Protein AF-A0A9E5NF04-F1 (afdb_monomer)

pLDDT: mean 87.76, std 9.77, range [36.78, 96.06]

Mean predicted aligned error: 7.4 Å

Foldseek 3Di:
DDQDCQAAFDDPQKDWFFAALVDRDTDDAFDKHWIFIFHPDPVDTDDRHTPQFIWGKDCDDHPVRDNGIGTSDTDDGHDDWDQAPNDTDDVVVVVVVQVVDPQFPDKDWDWDADPNHIDIDMDTDTDPPDD

Nearest PDB structures (foldseek):
  4r1m-assembly1_B  TM=5.502E-01  e=6.701E-08  Bacteroides thetaiotaomicron VPI-5482
  4rvo-assembly2_D  TM=5.473E-01  e=1.536E-07  Bacteroides thetaiotaomicron VPI-5482
  4rvn-assembly2_D  TM=5.471E-01  e=5.792E-07  Bacteroides thetaiotaomicron VPI-5482
  3hgv-assembly1_B  TM=7.312E-01  e=3.122E-02  Pantoea agglomerans
  3hgu-assembly1_A  TM=7.195E-01  e=9.971E-02  Pantoea agglomerans

Secondary structure (DSSP, 8-state):
-------EEPPTTEEEEEE-SSSS-BPPTT--EEEEEEE--SSS-EEEEEEEEEE-EE-SPPTTS--S-EE----EESSS-EEETTEEE-HHHHHHHHTT-TTEEEEEEEEEEETTEEEEEEEEEEPTT--

Radius of gyration: 20.26 Å; Cα contacts (8 Å, |Δi|>4): 220; chains: 1; bounding box: 58×29×51 Å

Structure (mmCIF, N/CA/C/O backbone):
data_AF-A0A9E5NF04-F1
#
_entry.id   AF-A0A9E5NF04-F1
#
loop_
_atom_site.group_PDB
_atom_site.id
_atom_site.type_symbol
_atom_site.label_atom_id
_atom_site.label_alt_id
_atom_site.label_comp_id
_atom_site.label_asym_id
_atom_site.label_entity_id
_atom_site.label_seq_id
_atom_site.pdbx_PDB_ins_code
_atom_site.Cartn_x
_atom_site.Cartn_y
_atom_site.Cartn_z
_atom_site.occupancy
_atom_site.B_iso_or_equiv
_atom_site.auth_seq_id
_atom_site.auth_comp_id
_atom_site.auth_asym_id
_atom_site.auth_atom_id
_atom_site.pdbx_PDB_model_num
ATOM 1 N N . MET A 1 1 ? 30.782 -15.859 1.935 1.00 36.78 1 MET A N 1
ATOM 2 C CA . MET A 1 1 ? 30.474 -14.509 1.408 1.00 36.78 1 MET A CA 1
ATOM 3 C C . MET A 1 1 ? 28.995 -14.225 1.620 1.00 36.78 1 MET A C 1
ATOM 5 O O . MET A 1 1 ? 28.169 -14.913 1.037 1.00 36.78 1 MET A O 1
ATOM 9 N N . SER A 1 2 ? 28.647 -13.278 2.494 1.00 37.84 2 SER A N 1
ATOM 10 C CA . SER A 1 2 ? 27.248 -12.888 2.712 1.00 37.84 2 SER A CA 1
ATOM 11 C C . SER A 1 2 ? 26.769 -12.065 1.515 1.00 37.84 2 SER A C 1
ATOM 13 O O . SER A 1 2 ? 27.263 -10.960 1.282 1.00 37.84 2 SER A O 1
ATOM 15 N N . VAL A 1 3 ? 25.857 -12.616 0.712 1.00 47.34 3 VAL A N 1
ATOM 16 C CA . VAL A 1 3 ? 25.219 -11.887 -0.390 1.00 47.34 3 VAL A CA 1
ATOM 17 C C . VAL A 1 3 ? 24.396 -10.756 0.227 1.00 47.34 3 VAL A C 1
ATOM 19 O O . VAL A 1 3 ? 23.341 -10.995 0.816 1.00 47.34 3 VAL A O 1
ATOM 22 N N . LYS A 1 4 ? 24.875 -9.510 0.119 1.00 52.12 4 LYS A N 1
ATOM 23 C CA . LYS A 1 4 ? 24.077 -8.327 0.470 1.00 52.12 4 LYS A CA 1
ATOM 24 C C . LYS A 1 4 ? 22.801 -8.357 -0.376 1.00 52.12 4 LYS A C 1
ATOM 26 O O . LYS A 1 4 ? 22.872 -8.290 -1.602 1.00 52.12 4 LYS A O 1
ATOM 31 N N . ARG A 1 5 ? 21.637 -8.479 0.271 1.00 58.59 5 ARG A N 1
ATOM 32 C CA . ARG A 1 5 ? 20.330 -8.481 -0.404 1.00 58.59 5 ARG A CA 1
ATOM 33 C C . ARG A 1 5 ? 20.121 -7.114 -1.064 1.00 58.59 5 ARG A C 1
ATOM 35 O O . ARG A 1 5 ? 19.849 -6.132 -0.387 1.00 58.59 5 ARG A O 1
ATOM 42 N N . GLY A 1 6 ? 20.317 -7.041 -2.379 1.00 71.75 6 GLY A N 1
ATOM 43 C CA . GLY A 1 6 ? 20.314 -5.798 -3.161 1.00 71.75 6 GLY A CA 1
ATOM 44 C C . GLY A 1 6 ? 18.938 -5.383 -3.686 1.00 71.75 6 GLY A C 1
ATOM 45 O O . GLY A 1 6 ? 18.860 -4.797 -4.764 1.00 71.75 6 GLY A O 1
ATOM 46 N N . GLY A 1 7 ? 17.871 -5.720 -2.964 1.00 86.88 7 GLY A N 1
ATOM 47 C CA . GLY A 1 7 ? 16.500 -5.489 -3.404 1.00 86.88 7 GLY A CA 1
ATOM 48 C C . GLY A 1 7 ? 15.880 -6.667 -4.162 1.00 86.88 7 GLY A C 1
ATOM 49 O O . GLY A 1 7 ? 16.396 -7.785 -4.140 1.00 86.88 7 GLY A O 1
ATOM 50 N N . TRP A 1 8 ? 14.754 -6.396 -4.816 1.00 89.62 8 TRP A N 1
ATOM 51 C CA . TRP A 1 8 ? 13.835 -7.374 -5.394 1.00 89.62 8 TRP A CA 1
ATOM 52 C C . TRP A 1 8 ? 13.797 -7.198 -6.905 1.00 89.62 8 TRP A C 1
ATOM 54 O O . TRP A 1 8 ? 13.510 -6.099 -7.371 1.00 89.62 8 TRP A O 1
ATOM 64 N N . HIS A 1 9 ? 14.101 -8.252 -7.662 1.00 90.31 9 HIS A N 1
ATOM 65 C CA . HIS A 1 9 ? 14.010 -8.211 -9.120 1.00 90.31 9 HIS A CA 1
ATOM 66 C C . HIS A 1 9 ? 12.568 -8.059 -9.572 1.00 90.31 9 HIS A C 1
ATOM 68 O O . HIS A 1 9 ? 11.683 -8.765 -9.092 1.00 90.31 9 HIS A O 1
ATOM 74 N N . LEU A 1 10 ? 12.372 -7.158 -10.523 1.00 87.56 10 LEU A N 1
ATOM 75 C CA . LEU A 1 10 ? 11.090 -6.966 -11.164 1.00 87.56 10 LEU A CA 1
ATOM 76 C C . LEU A 1 10 ? 10.850 -8.073 -12.203 1.00 87.56 10 LEU A C 1
ATOM 78 O O . LEU A 1 10 ? 11.806 -8.483 -12.875 1.00 87.56 10 LEU A O 1
ATOM 82 N N . PRO A 1 11 ? 9.612 -8.590 -12.306 1.00 83.44 11 PRO A N 1
ATOM 83 C CA . PRO A 1 11 ? 9.260 -9.596 -13.297 1.00 83.44 11 PRO A CA 1
ATOM 84 C C . PRO A 1 11 ? 9.352 -9.027 -14.716 1.00 83.44 11 PRO A C 1
ATOM 86 O O . PRO A 1 11 ? 9.062 -7.856 -14.959 1.00 83.44 11 PRO A O 1
ATOM 89 N N . GLU A 1 12 ? 9.747 -9.880 -15.655 1.00 77.56 12 GLU A N 1
ATOM 90 C CA . GLU A 1 12 ? 9.727 -9.584 -17.088 1.00 77.56 12 GLU A CA 1
ATOM 91 C C . GLU A 1 12 ? 8.286 -9.767 -17.605 1.00 77.56 12 GLU A C 1
ATOM 93 O O . GLU A 1 12 ? 7.606 -10.708 -17.202 1.00 77.56 12 GLU A O 1
ATOM 98 N N . GLY A 1 13 ? 7.789 -8.851 -18.447 1.00 82.00 13 GLY A N 1
ATOM 99 C CA . GLY A 1 13 ? 6.415 -8.908 -18.987 1.00 82.00 13 GLY A CA 1
ATOM 100 C C . GLY A 1 13 ? 5.407 -7.920 -18.381 1.00 82.00 13 GLY A C 1
ATOM 101 O O . GLY A 1 13 ? 4.224 -7.966 -18.712 1.00 82.00 13 GLY A O 1
ATOM 102 N N . GLY A 1 14 ? 5.859 -6.994 -17.533 1.00 87.19 14 GLY A N 1
ATOM 103 C CA . GLY A 1 14 ? 5.066 -5.858 -17.060 1.00 87.19 14 GLY A CA 1
ATOM 104 C C . GLY A 1 14 ? 5.893 -4.576 -17.030 1.00 87.19 14 GLY A C 1
ATOM 105 O O . GLY A 1 14 ? 7.114 -4.613 -16.872 1.00 87.19 14 GLY A O 1
ATOM 106 N N . LEU A 1 15 ? 5.231 -3.433 -17.187 1.00 90.19 15 LEU A N 1
ATOM 107 C CA . LEU A 1 15 ? 5.841 -2.124 -16.989 1.00 90.19 15 LEU A CA 1
ATOM 108 C C . LEU A 1 15 ? 5.627 -1.706 -15.534 1.00 90.19 15 LEU A C 1
ATOM 110 O O . LEU A 1 15 ? 4.494 -1.599 -15.074 1.00 90.19 15 LEU A O 1
ATOM 114 N N . ILE A 1 16 ? 6.722 -1.463 -14.819 1.00 90.69 16 ILE A N 1
ATOM 115 C CA . ILE A 1 16 ? 6.698 -0.987 -13.435 1.00 90.69 16 ILE A CA 1
ATOM 116 C C . ILE A 1 16 ? 7.314 0.401 -13.396 1.00 90.69 16 ILE A C 1
ATOM 118 O O . ILE A 1 16 ? 8.407 0.629 -13.915 1.00 90.69 16 ILE A O 1
ATOM 122 N N . GLN A 1 17 ? 6.588 1.319 -12.779 1.00 91.31 17 GLN A N 1
ATOM 123 C CA . GLN A 1 17 ? 6.899 2.734 -12.722 1.00 91.31 17 GLN A CA 1
ATOM 124 C C . GLN A 1 17 ? 6.801 3.230 -11.284 1.00 91.31 17 GLN A C 1
ATOM 126 O O . GLN A 1 17 ? 6.072 2.654 -10.478 1.00 91.31 17 GLN A O 1
ATOM 131 N N . ILE A 1 18 ? 7.522 4.305 -10.978 1.00 92.88 18 ILE A N 1
ATOM 132 C CA . ILE A 1 18 ? 7.461 4.968 -9.675 1.00 92.88 18 ILE A CA 1
ATOM 133 C C . ILE A 1 18 ? 6.824 6.335 -9.885 1.00 92.88 18 ILE A C 1
ATOM 135 O O . ILE A 1 18 ? 7.316 7.123 -10.692 1.00 92.88 18 ILE A O 1
ATOM 139 N N . TRP A 1 19 ? 5.708 6.589 -9.214 1.00 94.62 19 TRP A N 1
ATOM 140 C CA . TRP A 1 19 ? 4.925 7.812 -9.372 1.00 94.62 19 TRP A CA 1
ATOM 141 C C . TRP A 1 19 ? 4.883 8.606 -8.077 1.00 94.62 19 TRP A C 1
ATOM 143 O O . TRP A 1 19 ? 4.948 8.052 -6.979 1.00 94.62 19 TRP A O 1
ATOM 153 N N . ASP A 1 20 ? 4.802 9.920 -8.217 1.00 92.88 20 ASP A N 1
ATOM 154 C CA . ASP A 1 20 ? 4.583 10.804 -7.088 1.00 92.88 20 ASP A CA 1
ATOM 155 C C . ASP A 1 20 ? 3.169 10.587 -6.530 1.00 92.88 20 ASP A C 1
ATOM 157 O O . ASP A 1 20 ? 2.214 10.410 -7.279 1.00 92.88 20 ASP A O 1
ATOM 161 N N . ILE A 1 21 ? 3.028 10.576 -5.206 1.00 90.50 21 ILE A N 1
ATOM 162 C CA . ILE A 1 21 ? 1.740 10.270 -4.558 1.00 90.50 21 ILE A CA 1
ATOM 163 C C . ILE A 1 21 ? 0.775 11.457 -4.527 1.00 90.50 21 ILE A C 1
ATOM 165 O O . ILE A 1 21 ? -0.411 11.281 -4.264 1.00 90.50 21 ILE A O 1
ATOM 169 N N . ASN A 1 22 ? 1.286 12.668 -4.746 1.00 88.88 22 ASN A N 1
ATOM 170 C CA . ASN A 1 22 ? 0.517 13.907 -4.682 1.00 88.88 22 ASN A CA 1
ATOM 171 C C . ASN A 1 22 ? 0.270 14.497 -6.077 1.00 88.88 22 ASN A C 1
ATOM 173 O O . ASN A 1 22 ? -0.529 15.421 -6.226 1.00 88.88 22 ASN A O 1
ATOM 177 N N . THR A 1 23 ? 0.966 14.000 -7.099 1.00 88.31 23 THR A N 1
ATOM 178 C CA . THR A 1 23 ? 0.926 14.517 -8.466 1.00 88.31 23 THR A CA 1
ATOM 179 C C . THR A 1 23 ? 0.860 13.381 -9.480 1.00 88.31 23 THR A C 1
ATOM 181 O O . THR A 1 23 ? 1.400 12.305 -9.269 1.00 88.31 23 THR A O 1
ATOM 184 N N . ASP A 1 24 ? 0.252 13.623 -10.643 1.00 83.19 24 ASP A N 1
ATOM 185 C CA . ASP A 1 24 ? 0.208 12.637 -11.732 1.00 83.19 24 ASP A CA 1
ATOM 186 C C . ASP A 1 24 ? 1.511 12.655 -12.550 1.00 83.19 24 ASP A C 1
ATOM 188 O O . ASP A 1 24 ? 1.512 12.863 -13.765 1.00 83.19 24 ASP A O 1
ATOM 192 N N . ARG A 1 25 ? 2.661 12.528 -11.877 1.00 91.56 25 ARG A N 1
ATOM 193 C CA . ARG A 1 25 ? 3.979 12.553 -12.522 1.00 91.56 25 ARG A CA 1
ATOM 194 C C . ARG A 1 25 ? 4.793 11.318 -12.188 1.00 91.56 25 ARG A C 1
ATOM 196 O O . ARG A 1 25 ? 4.932 10.916 -11.036 1.00 91.56 25 ARG A O 1
ATOM 203 N N . HIS A 1 26 ? 5.393 10.762 -13.233 1.00 89.56 26 HIS A N 1
ATOM 204 C CA . HIS A 1 26 ? 6.407 9.733 -13.099 1.00 89.56 26 HIS A CA 1
ATOM 205 C C . HIS A 1 26 ? 7.680 10.333 -12.497 1.00 89.56 26 HIS A C 1
ATOM 207 O O . HIS A 1 26 ? 8.209 11.318 -13.020 1.00 89.56 26 HIS A O 1
ATOM 213 N N . LEU A 1 27 ? 8.181 9.727 -11.424 1.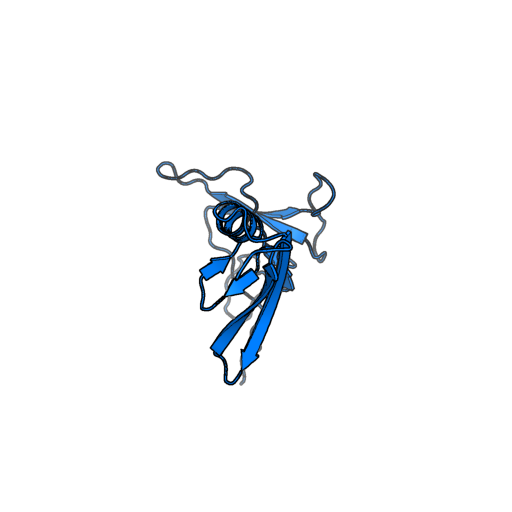00 87.50 27 LEU A N 1
ATOM 214 C CA . LEU A 1 27 ? 9.380 10.186 -10.741 1.00 87.50 27 LEU A CA 1
ATOM 215 C C . LEU A 1 27 ? 10.653 9.715 -11.458 1.00 87.50 27 LEU A C 1
ATOM 217 O O . LEU A 1 27 ? 10.689 8.634 -12.064 1.00 87.50 27 LEU A O 1
ATOM 221 N N . PRO A 1 28 ? 11.729 10.516 -11.413 1.00 78.88 28 PRO A N 1
ATOM 222 C CA . PRO A 1 28 ? 13.014 10.118 -11.955 1.00 78.88 28 PRO A CA 1
ATOM 223 C C . PRO A 1 28 ? 13.658 9.002 -11.119 1.00 78.88 28 PRO A C 1
ATOM 225 O O . PRO A 1 28 ? 13.219 8.600 -10.040 1.00 78.88 28 PRO A O 1
ATOM 228 N N . ARG A 1 29 ? 14.747 8.459 -11.659 1.00 77.50 29 ARG A N 1
ATOM 229 C CA . ARG A 1 29 ? 15.472 7.336 -11.062 1.00 77.50 29 ARG A CA 1
ATOM 230 C C . ARG A 1 29 ? 16.065 7.735 -9.708 1.00 77.50 29 ARG A C 1
ATOM 232 O O . ARG A 1 29 ? 16.850 8.672 -9.642 1.00 77.50 29 ARG A O 1
ATOM 239 N N . GLY A 1 30 ? 15.776 6.948 -8.672 1.00 81.38 30 GLY A N 1
ATOM 240 C CA . GLY A 1 30 ? 16.353 7.121 -7.335 1.00 81.38 30 GLY A CA 1
ATOM 241 C C . GLY A 1 30 ? 15.455 7.849 -6.336 1.00 81.38 30 GLY A C 1
ATOM 242 O O . GLY A 1 30 ? 15.819 7.915 -5.166 1.00 81.38 30 GLY A O 1
ATOM 243 N N . GLU A 1 31 ? 14.282 8.321 -6.758 1.00 88.25 31 GLU A N 1
ATOM 244 C CA . GLU A 1 31 ? 13.279 8.892 -5.858 1.00 88.25 31 GLU A CA 1
ATOM 245 C C . GLU A 1 31 ? 12.298 7.827 -5.349 1.00 88.25 31 GLU A C 1
ATOM 247 O O . GLU A 1 31 ? 12.063 6.800 -5.996 1.00 88.25 31 GLU A O 1
ATOM 252 N N . THR A 1 32 ? 11.762 8.057 -4.150 1.00 92.44 32 THR A N 1
ATOM 253 C CA . THR A 1 32 ? 10.737 7.208 -3.536 1.00 92.44 32 THR A CA 1
ATOM 254 C C . THR A 1 32 ? 9.359 7.668 -3.984 1.00 92.44 32 THR A C 1
ATOM 256 O O . THR A 1 32 ? 9.021 8.834 -3.815 1.00 92.44 32 THR A O 1
ATOM 259 N N . GLY A 1 33 ? 8.545 6.737 -4.466 1.00 93.88 33 GLY A N 1
ATOM 260 C CA . GLY A 1 33 ? 7.155 6.995 -4.831 1.00 93.88 33 GLY A CA 1
ATOM 261 C C . GLY A 1 33 ? 6.332 5.718 -4.848 1.00 93.88 33 GLY A C 1
ATOM 262 O O . GLY A 1 33 ? 6.821 4.652 -4.465 1.00 93.88 33 GLY A O 1
ATOM 263 N N . GLU A 1 34 ? 5.084 5.826 -5.286 1.00 94.44 34 GLU A N 1
ATOM 264 C CA . GLU A 1 34 ? 4.186 4.688 -5.422 1.00 94.44 34 GLU A CA 1
ATOM 265 C C . GLU A 1 34 ? 4.597 3.795 -6.591 1.00 94.44 34 GLU A C 1
ATOM 267 O O . GLU A 1 34 ? 4.861 4.259 -7.701 1.00 94.44 34 GLU A O 1
ATOM 272 N N . ILE A 1 35 ? 4.610 2.490 -6.343 1.00 93.56 35 ILE A N 1
ATOM 273 C CA . ILE A 1 35 ? 4.755 1.468 -7.367 1.00 93.56 35 ILE A CA 1
ATOM 274 C C . ILE A 1 35 ? 3.455 1.401 -8.170 1.00 93.56 35 ILE A C 1
ATOM 276 O O . ILE A 1 35 ? 2.414 0.969 -7.673 1.00 93.56 35 ILE A O 1
ATOM 280 N N . VAL A 1 36 ? 3.550 1.757 -9.446 1.00 93.62 36 VAL A N 1
ATOM 281 C CA . VAL A 1 36 ? 2.465 1.644 -10.419 1.00 93.62 36 VAL A CA 1
ATOM 282 C C . VAL A 1 36 ? 2.823 0.571 -11.435 1.00 93.62 36 VAL A C 1
ATOM 284 O O . VAL A 1 36 ? 3.911 0.586 -12.017 1.00 93.62 36 VAL A O 1
ATOM 287 N N . VAL A 1 37 ? 1.903 -0.365 -11.655 1.00 93.25 37 VAL A N 1
ATOM 288 C CA . VAL 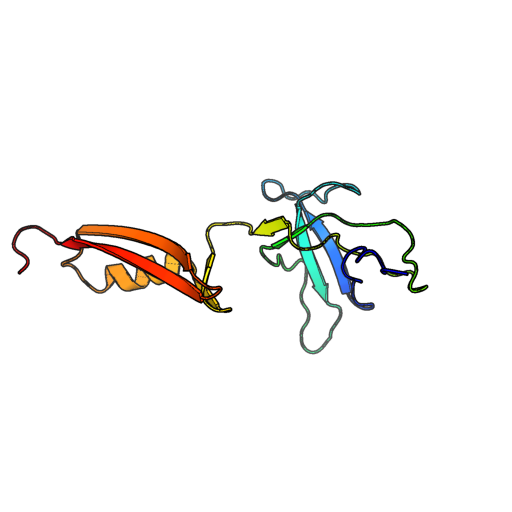A 1 37 ? 2.126 -1.538 -12.501 1.00 93.25 37 VAL A CA 1
ATOM 289 C C . VAL A 1 37 ? 1.173 -1.534 -13.689 1.00 93.25 37 VAL A C 1
ATOM 291 O O . VAL A 1 37 ? -0.026 -1.300 -13.557 1.00 93.25 37 VAL A O 1
ATOM 294 N N . THR A 1 38 ? 1.712 -1.838 -14.863 1.00 93.81 38 THR A N 1
ATOM 295 C CA . THR A 1 38 ? 0.941 -2.228 -16.043 1.00 93.81 38 THR A CA 1
ATOM 296 C C . THR A 1 38 ? 1.321 -3.656 -16.419 1.00 93.81 38 THR A C 1
ATOM 298 O O . THR A 1 38 ? 2.488 -3.931 -16.702 1.00 93.81 38 THR A O 1
ATOM 301 N N . LEU A 1 39 ? 0.355 -4.572 -16.393 1.00 92.88 39 LEU A N 1
ATOM 302 C CA . LEU A 1 39 ? 0.536 -5.975 -16.763 1.00 92.88 39 LEU A CA 1
ATOM 303 C C . LEU A 1 39 ? -0.050 -6.216 -18.150 1.00 92.88 39 LEU A C 1
ATOM 305 O O . LEU A 1 39 ? -1.237 -5.987 -18.372 1.00 92.88 39 LEU A O 1
ATOM 309 N N . PHE A 1 40 ? 0.768 -6.744 -19.058 1.00 90.06 40 PHE A N 1
ATOM 310 C CA . PHE A 1 40 ? 0.366 -7.066 -20.430 1.00 90.06 40 PHE A CA 1
ATOM 311 C C . PHE A 1 40 ? -0.200 -8.491 -20.542 1.00 90.06 40 PHE A C 1
ATOM 313 O O . PHE A 1 40 ? 0.119 -9.224 -21.474 1.00 90.06 40 PHE A O 1
ATOM 320 N N . ASN A 1 41 ? -1.001 -8.907 -19.559 1.00 87.06 41 ASN A N 1
ATOM 321 C CA . ASN A 1 41 ? -1.649 -10.215 -19.552 1.00 87.06 41 ASN A CA 1
ATOM 322 C C . ASN A 1 41 ? -3.047 -10.100 -20.198 1.00 87.06 41 ASN A C 1
ATOM 324 O O . ASN A 1 41 ? -3.842 -9.298 -19.711 1.00 87.06 41 ASN A O 1
ATOM 328 N N . PRO A 1 42 ? -3.371 -10.874 -21.254 1.00 89.19 42 PRO A N 1
ATOM 329 C CA . PRO A 1 42 ? -4.676 -10.806 -21.918 1.00 89.19 42 PRO A CA 1
ATOM 330 C C . PRO A 1 42 ? -5.852 -11.239 -21.028 1.00 89.19 42 PRO A C 1
ATOM 332 O O . PRO A 1 42 ? -6.941 -10.693 -21.175 1.00 89.19 42 PRO A O 1
ATOM 335 N N . ASP A 1 43 ? -5.639 -12.163 -20.088 1.00 93.56 43 ASP A N 1
ATOM 336 C CA . ASP A 1 43 ? -6.696 -12.677 -19.205 1.00 93.56 43 ASP A CA 1
ATOM 337 C C . ASP A 1 43 ? -6.951 -11.754 -18.005 1.00 93.56 43 ASP A C 1
ATOM 339 O O . ASP A 1 43 ? -8.022 -11.771 -17.399 1.00 93.56 43 ASP A O 1
ATOM 343 N N . TYR A 1 44 ? -5.950 -10.949 -17.634 1.00 88.25 44 TYR A N 1
ATOM 344 C CA . TYR A 1 44 ? -6.014 -10.052 -16.482 1.00 88.25 44 TYR A CA 1
ATOM 345 C C . TYR A 1 44 ? -5.114 -8.830 -16.688 1.00 88.25 44 TYR A C 1
ATOM 347 O O . TYR A 1 44 ? -4.050 -8.685 -16.073 1.00 88.25 44 TYR A O 1
ATOM 355 N N . ALA A 1 45 ? -5.531 -7.960 -17.606 1.00 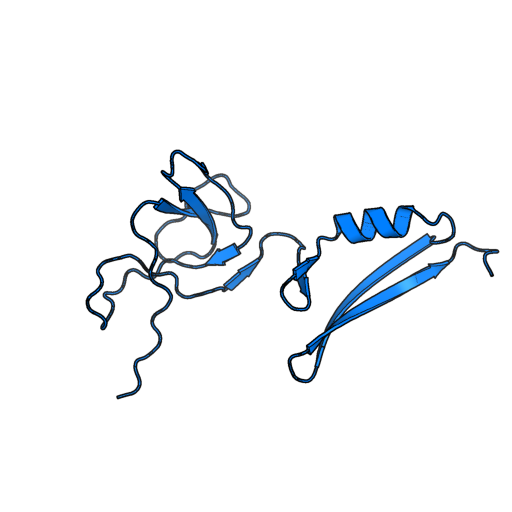90.44 45 ALA A N 1
ATOM 356 C CA . ALA A 1 45 ? -4.807 -6.738 -17.914 1.00 90.44 45 ALA A CA 1
ATOM 357 C C . ALA A 1 45 ? -4.962 -5.726 -16.772 1.00 90.44 45 ALA A C 1
ATOM 359 O O . ALA A 1 45 ? -6.072 -5.373 -16.374 1.00 90.44 45 ALA A O 1
ATOM 360 N N . LEU A 1 46 ? -3.836 -5.219 -16.278 1.00 94.44 46 LEU A N 1
ATOM 361 C CA . LEU A 1 46 ? -3.799 -4.081 -15.363 1.00 94.44 46 LEU A CA 1
ATOM 362 C C . LEU A 1 46 ? -3.130 -2.923 -16.088 1.00 94.44 46 LEU A C 1
ATOM 364 O O . LEU A 1 46 ? -2.047 -3.103 -16.637 1.00 94.44 46 LEU A O 1
ATOM 368 N N . VAL A 1 47 ? -3.745 -1.743 -16.083 1.00 93.75 47 VAL A N 1
ATOM 369 C CA . VAL A 1 47 ? -3.191 -0.535 -16.711 1.00 93.75 47 VAL A CA 1
ATOM 370 C C . VAL A 1 47 ? -3.035 0.535 -15.648 1.00 93.75 47 VAL A C 1
ATOM 372 O O . VAL A 1 47 ? -4.019 0.918 -15.022 1.00 93.75 47 VAL A O 1
ATOM 375 N N . ARG A 1 48 ? -1.798 1.009 -15.449 1.00 93.38 48 ARG A N 1
ATOM 376 C CA . ARG A 1 48 ? -1.442 2.023 -14.440 1.00 93.38 48 ARG A CA 1
ATOM 377 C C . ARG A 1 48 ? -2.075 1.751 -13.065 1.00 93.38 48 ARG A C 1
ATOM 379 O O . ARG A 1 48 ? -2.592 2.653 -12.413 1.00 93.38 48 ARG A O 1
ATOM 386 N N . PHE A 1 49 ? -2.026 0.498 -12.627 1.00 92.75 49 PHE A N 1
ATOM 387 C CA . PHE A 1 49 ? -2.578 0.084 -11.347 1.00 92.75 49 PHE A CA 1
ATOM 388 C C . PHE A 1 49 ? -1.633 0.492 -10.210 1.00 92.75 49 PHE A C 1
ATOM 390 O O . PHE A 1 49 ? -0.516 -0.023 -10.116 1.00 92.75 49 PHE A O 1
ATOM 397 N N . GLY A 1 50 ? -2.074 1.438 -9.379 1.00 92.12 50 GLY A N 1
ATOM 398 C CA . GLY A 1 50 ? -1.372 1.855 -8.167 1.00 92.12 50 GLY A CA 1
ATOM 399 C C . GLY A 1 50 ? -1.474 0.778 -7.097 1.00 92.12 50 GLY A C 1
ATOM 400 O O . GLY A 1 50 ? -2.569 0.411 -6.671 1.00 92.12 50 GLY A O 1
ATOM 401 N N . MET A 1 51 ? -0.332 0.232 -6.691 1.00 88.88 51 MET A N 1
ATOM 402 C CA . MET A 1 51 ? -0.292 -0.845 -5.703 1.00 88.88 51 MET A CA 1
ATOM 403 C C . MET A 1 51 ? -0.550 -0.337 -4.273 1.00 88.88 51 MET A C 1
ATOM 405 O O . MET A 1 51 ? -0.783 -1.145 -3.377 1.00 88.88 51 MET A O 1
ATOM 409 N N . GLY A 1 52 ? -0.512 0.982 -4.042 1.00 89.81 52 GLY A N 1
ATOM 410 C CA . GLY A 1 52 ? -0.576 1.598 -2.714 1.00 89.81 52 GLY A CA 1
ATOM 411 C C . GLY A 1 52 ? 0.736 1.483 -1.936 1.00 89.81 52 GLY A C 1
ATOM 412 O O . GLY A 1 52 ? 0.764 1.598 -0.713 1.00 89.81 52 GLY A O 1
ATOM 413 N N . ASP A 1 53 ? 1.832 1.228 -2.635 1.00 90.31 53 ASP A N 1
ATOM 414 C CA . ASP A 1 53 ? 3.055 0.665 -2.091 1.00 90.31 53 ASP A CA 1
ATOM 415 C C . ASP A 1 53 ? 4.252 1.546 -2.467 1.00 90.31 53 ASP A C 1
ATOM 417 O O . ASP A 1 53 ? 4.460 1.814 -3.645 1.00 90.31 53 ASP A O 1
ATOM 421 N N . LEU A 1 54 ? 5.052 2.002 -1.499 1.00 92.56 54 LEU A N 1
ATOM 422 C CA . LEU A 1 54 ? 6.162 2.931 -1.737 1.00 92.56 54 LEU A CA 1
ATOM 423 C C . LEU A 1 54 ? 7.498 2.210 -1.911 1.00 92.56 54 LEU A C 1
ATOM 425 O O . LEU A 1 54 ? 7.878 1.364 -1.090 1.00 92.56 54 LEU A O 1
ATOM 429 N N . SER A 1 55 ? 8.251 2.594 -2.943 1.00 93.50 55 SER A N 1
ATOM 430 C CA . SER A 1 55 ? 9.607 2.095 -3.173 1.00 93.50 55 SER A CA 1
ATOM 431 C C . SER A 1 55 ? 10.472 3.040 -4.011 1.00 93.50 55 SER A C 1
ATOM 433 O O . SER A 1 55 ? 9.994 4.009 -4.596 1.00 93.50 55 SER A O 1
ATOM 435 N N . THR A 1 56 ? 11.761 2.705 -4.101 1.00 91.44 56 THR A N 1
ATOM 436 C CA . THR A 1 56 ? 12.765 3.355 -4.947 1.00 91.44 56 THR A CA 1
ATOM 437 C C . THR A 1 56 ? 13.344 2.334 -5.936 1.00 91.44 56 THR A C 1
ATOM 439 O O . THR A 1 56 ? 13.695 1.210 -5.536 1.00 91.44 56 THR A O 1
ATOM 442 N N . PRO A 1 57 ? 13.544 2.703 -7.214 1.00 87.62 57 PRO A N 1
ATOM 443 C CA . PRO A 1 57 ? 14.186 1.827 -8.176 1.00 87.62 57 PRO A CA 1
ATOM 444 C C . PRO A 1 57 ? 15.697 1.732 -7.912 1.00 87.62 57 PRO A C 1
ATOM 446 O O . PRO A 1 57 ? 16.408 2.730 -7.804 1.00 87.62 57 PRO A O 1
ATOM 449 N N . ASN A 1 58 ? 16.207 0.505 -7.854 1.00 87.06 58 ASN A N 1
ATOM 450 C CA . ASN A 1 58 ? 17.622 0.166 -7.801 1.00 87.06 58 ASN A CA 1
ATOM 451 C C . ASN A 1 58 ? 18.117 -0.287 -9.174 1.00 87.06 58 ASN A C 1
ATOM 453 O O . ASN A 1 58 ? 17.795 -1.374 -9.660 1.00 87.06 58 ASN A O 1
ATOM 457 N N . LEU A 1 59 ? 18.973 0.544 -9.753 1.00 79.44 59 LEU A N 1
ATOM 458 C CA . LEU A 1 59 ? 19.518 0.360 -11.095 1.00 79.44 59 LEU A CA 1
ATOM 459 C C . LEU A 1 59 ? 20.949 -0.167 -11.099 1.00 79.44 59 LEU A C 1
ATOM 461 O O . LEU A 1 59 ? 21.548 -0.322 -12.160 1.00 79.44 59 LEU A O 1
ATOM 465 N N . LYS A 1 60 ? 21.524 -0.433 -9.923 1.00 85.12 60 LYS A N 1
ATOM 466 C CA . LYS A 1 60 ? 22.850 -1.043 -9.858 1.00 85.12 60 LYS A CA 1
ATOM 467 C C . LYS A 1 60 ? 22.769 -2.462 -10.430 1.00 85.12 60 LYS A C 1
ATOM 469 O O . LYS A 1 60 ? 21.789 -3.155 -10.129 1.00 85.12 60 LYS A O 1
ATOM 474 N N . PRO A 1 61 ? 23.794 -2.938 -11.156 1.00 86.50 61 PRO A N 1
ATOM 475 C CA . PRO A 1 61 ? 23.884 -4.335 -11.557 1.00 86.50 61 PRO A CA 1
ATOM 476 C C . PRO A 1 61 ? 23.705 -5.278 -10.364 1.00 86.50 61 PRO A C 1
ATOM 478 O O . PRO A 1 61 ? 24.152 -4.996 -9.242 1.00 86.50 61 PRO A O 1
ATOM 481 N N . CYS A 1 62 ? 23.001 -6.387 -10.579 1.00 87.31 62 CYS A N 1
ATOM 482 C CA . CYS A 1 62 ? 22.827 -7.397 -9.546 1.00 87.31 62 CYS A CA 1
ATOM 483 C C . CYS A 1 62 ? 23.949 -8.442 -9.621 1.00 87.31 62 CYS A C 1
ATOM 485 O O . CYS A 1 62 ? 24.149 -9.019 -10.688 1.00 87.31 62 CYS A O 1
ATOM 487 N N . PRO A 1 63 ? 24.612 -8.785 -8.498 1.00 87.44 63 PRO A N 1
ATOM 488 C CA . PRO A 1 63 ? 25.603 -9.863 -8.467 1.00 87.44 63 PRO A CA 1
ATOM 489 C C . PRO A 1 63 ? 25.068 -11.237 -8.900 1.00 87.44 63 PRO A C 1
ATOM 491 O O . PRO A 1 63 ? 25.859 -12.118 -9.202 1.00 87.44 63 PRO A O 1
ATOM 494 N N . CYS A 1 64 ? 23.742 -11.440 -8.933 1.00 87.44 64 CYS A N 1
ATOM 495 C CA . CYS A 1 64 ? 23.145 -12.688 -9.424 1.00 87.44 64 CYS A CA 1
ATOM 496 C C . CYS A 1 64 ? 23.161 -12.832 -10.959 1.00 87.44 64 CYS A C 1
ATOM 498 O O . CYS A 1 64 ? 22.707 -13.851 -11.466 1.00 87.44 64 CYS A O 1
ATOM 500 N N . GLY A 1 65 ? 23.617 -11.814 -11.699 1.00 87.25 65 GLY A N 1
ATOM 501 C CA . GLY A 1 65 ? 23.702 -11.834 -13.164 1.00 87.25 65 GLY A CA 1
ATOM 502 C C . GLY A 1 65 ? 22.424 -11.418 -13.903 1.00 87.25 65 GLY A C 1
ATOM 503 O O . GLY A 1 65 ? 22.491 -11.130 -15.093 1.00 87.25 65 GLY A O 1
ATOM 504 N N . ARG A 1 66 ? 21.270 -11.316 -13.227 1.00 87.38 66 ARG A N 1
ATOM 505 C CA . ARG A 1 66 ? 20.037 -10.786 -13.838 1.00 87.38 66 ARG A CA 1
ATOM 506 C C . ARG A 1 66 ? 20.172 -9.297 -14.169 1.00 87.38 66 ARG A C 1
ATOM 508 O O . ARG A 1 66 ? 20.634 -8.513 -13.335 1.00 87.38 66 ARG A O 1
ATOM 515 N N . SER A 1 67 ? 19.695 -8.917 -15.351 1.00 86.31 67 SER A N 1
ATOM 516 C CA . SER A 1 67 ? 19.691 -7.542 -15.868 1.00 86.31 67 SER A CA 1
ATOM 517 C C . SER A 1 67 ? 18.438 -6.747 -15.494 1.00 86.31 67 SER A C 1
ATOM 519 O O . SER A 1 67 ? 18.438 -5.524 -15.635 1.00 86.31 67 SER A O 1
ATOM 521 N N . SER A 1 68 ? 17.377 -7.408 -15.013 1.00 87.06 68 SER A N 1
ATOM 522 C CA . SER A 1 68 ? 16.134 -6.723 -14.661 1.00 87.06 68 SER A CA 1
ATOM 523 C C . SER A 1 68 ? 16.344 -5.699 -13.547 1.00 87.06 68 SER A C 1
ATOM 525 O O . SER A 1 68 ? 17.117 -5.911 -12.602 1.00 87.06 68 SER A O 1
ATOM 527 N N . ALA A 1 69 ? 15.623 -4.581 -13.659 1.00 85.06 69 ALA A N 1
ATOM 528 C CA . ALA A 1 69 ? 15.591 -3.559 -12.626 1.00 85.06 69 ALA A CA 1
ATOM 529 C C . ALA A 1 69 ? 15.144 -4.162 -11.288 1.00 85.06 69 ALA A C 1
ATOM 531 O O . ALA A 1 69 ? 14.427 -5.168 -11.233 1.00 85.06 69 ALA A O 1
ATOM 532 N N . ARG A 1 70 ? 15.590 -3.546 -10.194 1.00 89.38 70 ARG A N 1
ATOM 533 C CA . ARG A 1 70 ? 15.231 -3.972 -8.844 1.00 89.38 70 ARG A CA 1
ATOM 534 C C . ARG A 1 70 ? 14.506 -2.862 -8.109 1.00 89.38 70 ARG A C 1
ATOM 536 O O . ARG A 1 70 ? 14.735 -1.695 -8.386 1.00 89.38 70 ARG A O 1
ATOM 543 N N . LEU A 1 71 ? 13.704 -3.217 -7.121 1.00 90.62 71 LEU A N 1
ATOM 544 C CA . LEU A 1 71 ? 13.241 -2.294 -6.086 1.00 90.62 71 LEU A CA 1
ATOM 545 C C . LEU A 1 71 ? 14.086 -2.495 -4.835 1.00 90.62 71 LEU A C 1
ATOM 547 O O . LEU A 1 71 ? 14.384 -3.637 -4.487 1.00 90.62 71 LEU A O 1
ATOM 551 N N . ILE A 1 72 ? 14.475 -1.430 -4.129 1.00 88.94 72 ILE A N 1
ATOM 552 C CA . ILE A 1 72 ? 15.261 -1.580 -2.883 1.00 88.94 72 ILE A CA 1
ATOM 553 C C . ILE A 1 72 ? 14.491 -2.303 -1.766 1.00 88.94 72 ILE A C 1
ATOM 555 O O . ILE A 1 72 ? 15.093 -2.774 -0.804 1.00 88.94 72 ILE A O 1
ATOM 559 N N . GLY A 1 73 ? 13.179 -2.454 -1.931 1.00 86.62 73 GLY A N 1
ATOM 560 C CA . GLY A 1 73 ? 12.270 -3.092 -0.994 1.00 86.62 73 GLY A CA 1
ATOM 561 C C . GLY A 1 73 ? 11.083 -2.186 -0.721 1.00 86.62 73 GLY A C 1
ATOM 562 O O . GLY A 1 73 ? 10.851 -1.212 -1.432 1.00 86.62 73 GLY A O 1
ATOM 563 N N . TRP A 1 74 ? 10.341 -2.511 0.324 1.00 85.75 74 TRP A N 1
ATOM 564 C CA . TRP A 1 74 ? 9.224 -1.695 0.754 1.00 85.75 74 TRP A CA 1
ATOM 565 C C . TRP A 1 74 ? 9.659 -0.551 1.652 1.00 85.75 74 TRP A C 1
ATOM 567 O O . TRP A 1 74 ? 10.348 -0.795 2.642 1.00 85.75 74 TRP A O 1
ATOM 577 N N . GLN A 1 75 ? 9.217 0.664 1.353 1.00 87.69 75 GLN A N 1
ATOM 578 C CA . GLN A 1 75 ? 9.514 1.836 2.176 1.00 87.69 75 GLN A CA 1
ATOM 579 C C . GLN A 1 75 ? 8.288 2.403 2.888 1.00 87.69 75 GLN A C 1
ATOM 581 O O . GLN A 1 75 ? 8.444 3.155 3.843 1.00 87.69 75 GLN A O 1
ATOM 586 N N . GLY A 1 76 ? 7.078 2.026 2.480 1.00 86.94 76 GLY A N 1
ATOM 587 C CA . GLY A 1 76 ? 5.855 2.539 3.086 1.00 86.94 76 GLY A CA 1
ATOM 588 C C . GLY A 1 76 ? 4.621 2.234 2.254 1.00 86.94 76 GLY A C 1
ATOM 589 O O . GLY A 1 76 ? 4.701 1.560 1.233 1.00 86.94 76 GLY A O 1
ATOM 590 N N . ARG A 1 77 ? 3.472 2.713 2.717 1.00 86.88 77 ARG A N 1
ATOM 591 C CA . ARG A 1 77 ? 2.186 2.604 2.027 1.00 86.88 77 ARG A CA 1
ATOM 592 C C . ARG A 1 77 ? 1.658 3.987 1.705 1.00 86.88 77 ARG A C 1
ATOM 594 O O . ARG A 1 77 ? 1.896 4.921 2.465 1.00 86.88 77 ARG A O 1
ATOM 601 N N . VAL A 1 78 ? 0.937 4.082 0.599 1.00 86.12 78 VAL A N 1
ATOM 602 C CA . VAL A 1 78 ? 0.092 5.230 0.293 1.00 86.12 78 VAL A CA 1
ATOM 603 C C . VAL A 1 78 ? -1.236 5.059 1.021 1.00 86.12 78 VAL A C 1
ATOM 605 O O . VAL A 1 78 ? -1.802 3.963 1.070 1.00 86.12 78 VAL A O 1
ATOM 608 N N . GLY A 1 79 ? -1.730 6.161 1.580 1.00 84.25 79 GLY A N 1
ATOM 609 C CA . GLY A 1 79 ? -2.979 6.199 2.327 1.00 84.25 79 GLY A CA 1
ATOM 610 C C . GLY A 1 79 ? -2.912 5.497 3.684 1.00 84.25 79 GLY A C 1
ATOM 611 O O . GLY A 1 79 ? -1.863 5.071 4.162 1.00 84.25 79 GLY A O 1
ATOM 612 N N . ASP A 1 80 ? -4.082 5.370 4.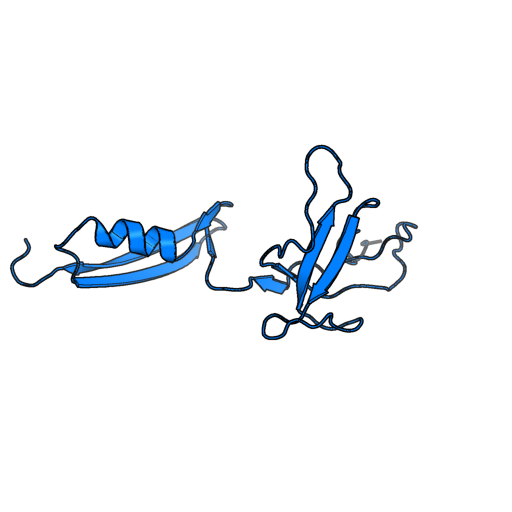297 1.00 83.69 80 ASP A N 1
ATOM 613 C CA . ASP A 1 80 ? -4.223 4.993 5.708 1.00 83.69 80 ASP A CA 1
ATOM 614 C C . ASP A 1 80 ? -4.451 3.486 5.926 1.00 83.69 80 ASP A C 1
ATOM 616 O O . ASP A 1 80 ? -4.797 3.039 7.021 1.00 83.69 80 ASP A O 1
ATOM 620 N N . ALA A 1 81 ? -4.313 2.676 4.872 1.00 86.69 81 ALA A N 1
ATOM 621 C CA . ALA A 1 81 ? -4.519 1.237 4.959 1.00 86.69 81 ALA A CA 1
ATOM 622 C C . ALA A 1 81 ? -3.366 0.567 5.719 1.00 86.69 81 ALA A C 1
ATOM 624 O O . ALA A 1 81 ? -2.203 0.633 5.314 1.00 86.69 81 ALA A O 1
ATOM 625 N N . VAL A 1 82 ? -3.694 -0.156 6.789 1.00 86.75 82 VAL A N 1
ATOM 626 C CA . VAL A 1 82 ? -2.709 -0.853 7.626 1.00 86.75 82 VAL A CA 1
ATOM 627 C C . VAL A 1 82 ? -2.746 -2.357 7.383 1.00 86.75 82 VAL A C 1
ATOM 629 O O . VAL A 1 82 ? -3.795 -2.934 7.097 1.00 86.75 82 VAL A O 1
ATOM 632 N N . ARG A 1 83 ? -1.588 -3.019 7.497 1.00 84.31 83 ARG A N 1
ATOM 633 C CA . ARG A 1 83 ? -1.507 -4.482 7.405 1.00 84.31 83 ARG A CA 1
ATOM 634 C C . ARG A 1 83 ? -1.611 -5.100 8.796 1.00 84.31 83 ARG A C 1
ATOM 636 O O . ARG A 1 83 ? -0.708 -4.916 9.604 1.00 84.31 83 ARG A O 1
ATOM 643 N N . VAL A 1 84 ? -2.654 -5.890 9.029 1.00 88.31 84 VAL A N 1
ATOM 644 C CA . VAL A 1 84 ? -2.906 -6.605 10.286 1.00 88.31 84 VAL A CA 1
ATOM 645 C C . VAL A 1 84 ? -2.931 -8.101 9.994 1.00 88.31 84 VAL A C 1
ATOM 647 O O . VAL A 1 84 ? -3.787 -8.582 9.257 1.00 88.31 84 VAL A O 1
ATOM 650 N N . ARG A 1 85 ? -1.964 -8.851 10.537 1.00 87.25 85 ARG A N 1
ATOM 651 C CA . ARG A 1 85 ? -1.838 -10.313 10.368 1.00 87.25 85 ARG A CA 1
ATOM 652 C C . ARG A 1 85 ? -1.864 -10.761 8.900 1.00 87.25 85 ARG A C 1
ATOM 654 O O . ARG A 1 85 ? -2.453 -11.775 8.551 1.00 87.25 85 ARG A O 1
ATOM 661 N N . GLY A 1 86 ? -1.214 -9.987 8.032 1.00 85.00 86 GLY A N 1
ATOM 662 C CA . GLY A 1 86 ? -1.118 -10.272 6.596 1.00 85.00 86 GLY A CA 1
ATOM 663 C C . GLY A 1 86 ? -2.295 -9.770 5.755 1.00 85.00 86 GLY A C 1
ATOM 664 O O . GLY A 1 86 ? -2.169 -9.739 4.535 1.00 85.00 86 GLY A O 1
ATOM 665 N N . MET A 1 87 ? -3.379 -9.305 6.376 1.00 87.75 87 MET A N 1
ATOM 666 C CA . MET A 1 87 ? -4.535 -8.731 5.687 1.00 87.75 87 MET A CA 1
ATOM 667 C C . MET A 1 87 ? -4.484 -7.207 5.706 1.00 87.75 87 MET A C 1
ATOM 669 O O . MET A 1 87 ? -3.917 -6.603 6.617 1.00 87.75 87 MET A O 1
ATOM 673 N N . PHE A 1 88 ? -5.081 -6.581 4.699 1.00 87.31 88 PHE A N 1
ATOM 674 C CA . PHE A 1 88 ? -5.280 -5.139 4.680 1.00 87.31 88 PHE A CA 1
ATOM 675 C C . PHE A 1 88 ? -6.548 -4.767 5.429 1.00 87.31 88 PHE A C 1
ATOM 677 O O . PHE A 1 88 ? -7.603 -5.356 5.197 1.00 87.31 88 PHE A O 1
ATOM 684 N N . LEU A 1 89 ? -6.431 -3.758 6.282 1.00 89.38 89 LEU A N 1
ATOM 685 C CA . LEU A 1 89 ? -7.554 -3.113 6.929 1.00 89.38 89 LEU A CA 1
ATOM 686 C C . LEU A 1 89 ? -7.601 -1.655 6.486 1.00 89.38 89 LEU A C 1
ATOM 688 O O . LEU A 1 89 ? -6.680 -0.881 6.756 1.00 89.38 89 LEU A O 1
ATOM 692 N N . HIS A 1 90 ? -8.678 -1.292 5.796 1.00 90.25 90 HIS A N 1
ATOM 693 C CA . HIS A 1 90 ? -8.915 0.074 5.349 1.00 90.25 90 HIS A CA 1
ATOM 694 C C . HIS A 1 90 ? -9.775 0.817 6.378 1.00 90.25 90 HIS 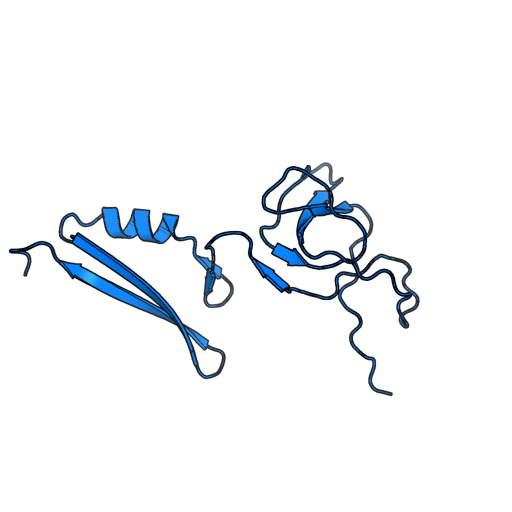A C 1
ATOM 696 O O . HIS A 1 90 ? -10.791 0.265 6.814 1.00 90.25 90 HIS A O 1
ATOM 702 N N . PRO A 1 91 ? -9.468 2.084 6.719 1.00 90.44 91 PRO A N 1
ATOM 703 C CA . PRO A 1 91 ? -10.281 2.856 7.663 1.00 90.44 91 PRO A CA 1
ATOM 704 C C . PRO A 1 91 ? -11.755 2.944 7.275 1.00 90.44 91 PRO A C 1
ATOM 706 O O . PRO A 1 91 ? -12.616 2.938 8.148 1.00 90.44 91 PRO A O 1
ATOM 709 N N . ARG A 1 92 ? -12.065 2.935 5.972 1.00 92.75 92 ARG A N 1
ATOM 710 C CA . ARG A 1 92 ? -13.445 2.874 5.479 1.00 92.75 92 ARG A CA 1
ATOM 711 C C . ARG A 1 92 ? -14.197 1.637 5.978 1.00 92.75 92 ARG A C 1
ATOM 713 O O . ARG A 1 92 ? -15.344 1.764 6.369 1.00 92.75 92 ARG A O 1
ATOM 720 N N . GLN A 1 93 ? -13.560 0.467 6.019 1.00 92.62 93 GLN A N 1
ATOM 721 C CA . GLN A 1 93 ? -14.203 -0.757 6.515 1.00 92.62 93 GLN A CA 1
ATOM 722 C C . GLN A 1 93 ? -14.534 -0.647 8.008 1.00 92.62 93 GLN A C 1
ATOM 724 O O . GLN A 1 93 ? -15.587 -1.108 8.439 1.00 92.62 93 GLN A O 1
ATOM 729 N N . LEU A 1 94 ? -13.654 -0.013 8.790 1.00 93.19 94 LEU A N 1
ATOM 730 C CA . LEU A 1 94 ? -13.916 0.275 10.201 1.00 93.19 94 LEU A CA 1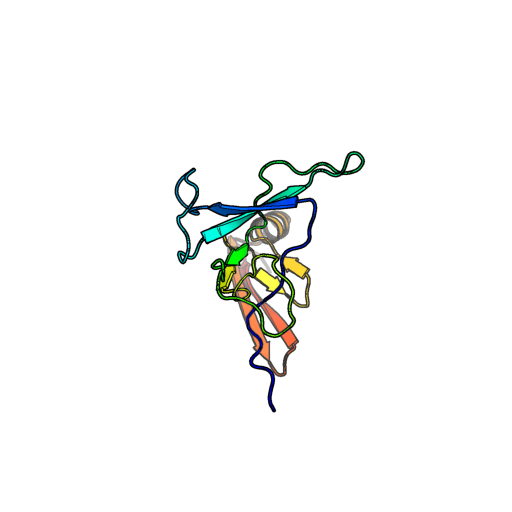
ATOM 731 C C . LEU A 1 94 ? -15.031 1.305 10.359 1.00 93.19 94 LEU A C 1
ATOM 733 O O . LEU A 1 94 ? -15.931 1.105 11.163 1.00 93.19 94 LEU A O 1
ATOM 737 N N . HIS A 1 95 ? -15.018 2.365 9.557 1.00 93.94 95 HIS A N 1
ATOM 738 C CA . HIS A 1 95 ? -16.074 3.370 9.549 1.00 93.94 95 HIS A CA 1
ATOM 739 C C . HIS A 1 95 ? -17.444 2.758 9.214 1.00 93.94 95 HIS A C 1
ATOM 741 O O . HIS A 1 95 ? -18.411 2.982 9.939 1.00 93.94 95 HIS A O 1
ATOM 747 N N . ASP A 1 96 ? -17.509 1.930 8.170 1.00 94.94 96 ASP A N 1
ATOM 748 C CA . ASP A 1 96 ? -18.717 1.216 7.752 1.00 94.94 96 ASP A CA 1
ATOM 749 C C . ASP A 1 96 ? -19.195 0.217 8.819 1.00 94.94 96 ASP A C 1
ATOM 751 O O . ASP A 1 96 ? -20.394 -0.026 8.931 1.00 94.94 96 ASP A O 1
ATOM 755 N N . LEU A 1 97 ? -18.282 -0.366 9.606 1.00 93.69 97 LEU A N 1
ATOM 756 C CA . LEU A 1 97 ? -18.617 -1.214 10.752 1.00 93.69 97 LEU A CA 1
ATOM 757 C C . LEU A 1 97 ? -19.202 -0.392 11.907 1.00 93.69 97 LEU A C 1
ATOM 759 O O . LEU A 1 97 ? -20.259 -0.749 12.418 1.00 93.69 97 LEU A O 1
ATOM 763 N N . MET A 1 98 ? -18.538 0.696 12.307 1.00 94.38 98 MET A N 1
ATOM 764 C CA . MET A 1 98 ? -18.961 1.529 13.442 1.00 94.38 98 MET A CA 1
ATOM 765 C C . MET A 1 98 ? -20.324 2.176 13.192 1.00 94.38 98 MET A C 1
ATOM 767 O O . MET A 1 98 ? -21.154 2.217 14.089 1.00 94.38 98 MET A O 1
ATOM 771 N N . ARG A 1 99 ? -20.604 2.586 11.948 1.00 93.88 99 ARG A N 1
ATOM 772 C CA . ARG A 1 99 ? -21.902 3.151 11.538 1.00 93.88 99 ARG A CA 1
ATOM 773 C C . ARG A 1 99 ? -23.089 2.193 11.631 1.00 93.88 99 ARG A C 1
ATOM 775 O O . ARG A 1 99 ? -24.212 2.628 11.417 1.00 93.88 99 ARG A O 1
ATOM 782 N N . ARG A 1 100 ? -22.867 0.903 11.894 1.00 95.19 100 ARG A N 1
ATOM 783 C CA . ARG A 1 100 ? -23.956 -0.067 12.101 1.00 95.19 100 ARG A CA 1
ATOM 784 C C . ARG A 1 100 ? -24.557 0.010 13.500 1.00 95.19 100 ARG A C 1
ATOM 786 O O . ARG A 1 100 ? -25.561 -0.651 13.737 1.00 95.19 100 ARG A O 1
ATOM 793 N N . SER A 1 101 ? -23.930 0.753 14.409 1.00 93.44 101 SER A N 1
ATOM 794 C CA . SER A 1 101 ? -24.435 0.988 15.754 1.00 93.44 101 SER A CA 1
ATOM 795 C C . SER A 1 101 ? -24.626 2.484 15.976 1.00 93.44 101 SER A C 1
ATOM 797 O O . SER A 1 101 ? -23.654 3.239 16.007 1.00 93.44 101 SER A O 1
ATOM 799 N N . ASP A 1 102 ? -25.878 2.899 16.164 1.00 92.69 102 ASP A N 1
ATOM 800 C CA . ASP A 1 102 ? -26.235 4.287 16.494 1.00 92.69 102 ASP A CA 1
ATOM 801 C C . ASP A 1 102 ? -25.791 4.678 17.919 1.00 92.69 102 ASP A C 1
ATOM 803 O O . ASP A 1 102 ? -25.725 5.854 18.284 1.00 92.69 102 ASP A O 1
ATOM 807 N N . GLU A 1 103 ? -25.438 3.682 18.731 1.00 95.06 103 GLU A N 1
ATOM 808 C CA . GLU A 1 103 ? -24.941 3.847 20.091 1.00 95.06 103 GLU A CA 1
ATOM 809 C C . GLU A 1 103 ? -23.484 4.319 20.145 1.00 95.06 103 GLU A C 1
ATOM 811 O O . GLU A 1 103 ? -23.016 4.694 21.212 1.00 95.06 103 GLU A O 1
ATOM 816 N N . ILE A 1 104 ? -22.737 4.301 19.038 1.00 95.44 104 ILE A N 1
ATOM 817 C CA . ILE A 1 104 ? -21.326 4.709 19.018 1.00 95.44 104 ILE A CA 1
ATOM 818 C C . ILE A 1 104 ? -21.226 6.179 18.601 1.00 95.44 104 ILE A C 1
ATOM 820 O O . ILE A 1 104 ? -21.496 6.531 17.455 1.00 95.44 104 ILE A O 1
ATOM 824 N N . SER A 1 105 ? -20.766 7.039 19.511 1.00 94.44 105 SER A N 1
ATOM 825 C CA . SER A 1 105 ? -20.609 8.477 19.259 1.00 94.44 105 SER A CA 1
ATOM 826 C C . SER A 1 105 ? -19.251 8.829 18.649 1.00 94.44 105 SER A C 1
ATOM 828 O O . SER A 1 105 ? -19.164 9.659 17.743 1.00 94.44 105 SER A O 1
ATOM 830 N N . CYS A 1 106 ? -18.175 8.189 19.108 1.00 94.75 106 CYS A N 1
ATOM 831 C CA . CYS A 1 106 ? -16.853 8.312 18.503 1.00 94.75 106 CYS A CA 1
ATOM 832 C C . CYS A 1 106 ? -16.025 7.045 18.716 1.00 94.75 106 CYS A C 1
ATOM 834 O O . CYS A 1 106 ? -16.332 6.204 19.560 1.00 94.75 106 CYS A O 1
ATOM 836 N N . TRP A 1 107 ? -14.970 6.884 17.925 1.00 95.94 107 TRP A N 1
ATOM 837 C CA . TRP A 1 107 ? -14.092 5.727 18.025 1.00 95.94 107 TRP A CA 1
ATOM 838 C C . TRP A 1 107 ? -12.672 6.080 17.601 1.00 95.94 107 TRP A C 1
ATOM 840 O O . TRP A 1 107 ? -12.439 6.989 16.804 1.00 95.94 107 TRP A O 1
ATOM 850 N N . GLN A 1 108 ? -11.719 5.324 18.129 1.00 95.38 108 GLN A N 1
ATOM 851 C CA . GLN A 1 108 ? -10.318 5.367 17.748 1.00 95.38 108 GLN A CA 1
ATOM 852 C C . GLN A 1 108 ? -9.795 3.940 17.657 1.00 95.38 108 GLN A C 1
ATOM 854 O O . GLN A 1 108 ? -10.092 3.102 18.504 1.00 95.38 108 GLN A O 1
ATOM 859 N N . THR A 1 109 ? -8.979 3.657 16.649 1.00 94.25 109 THR A N 1
ATOM 860 C CA . THR A 1 109 ? -8.260 2.387 16.544 1.00 94.25 109 THR A CA 1
ATOM 861 C C . THR A 1 109 ? -6.764 2.635 16.479 1.00 94.25 109 THR A C 1
ATOM 863 O O . THR A 1 109 ? -6.315 3.671 15.989 1.00 94.25 109 THR A O 1
ATOM 866 N N . TRP A 1 110 ? -5.985 1.677 16.959 1.00 93.50 110 TRP A N 1
ATOM 867 C CA . TRP A 1 110 ? -4.541 1.672 16.794 1.00 93.50 110 TRP A CA 1
ATOM 868 C C . TRP A 1 110 ? -4.036 0.240 16.696 1.00 93.50 110 TRP A C 1
ATOM 870 O O . TRP A 1 110 ? -4.664 -0.715 17.155 1.00 93.50 110 TRP A O 1
ATOM 880 N N . MET A 1 111 ? -2.867 0.092 16.087 1.00 91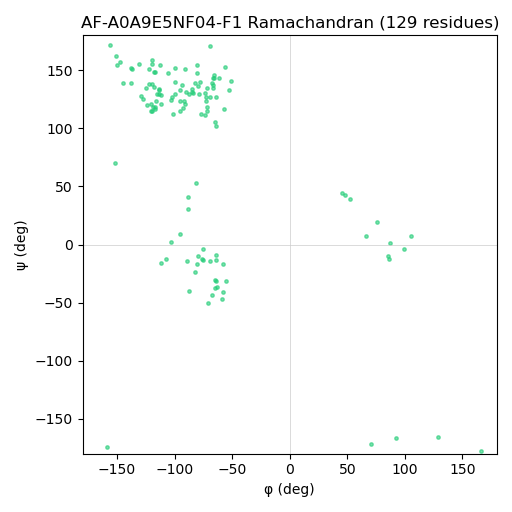.81 111 MET A N 1
ATOM 881 C CA . MET A 1 111 ? -2.214 -1.195 15.919 1.00 91.81 111 MET A CA 1
ATOM 882 C C . MET A 1 111 ? -0.927 -1.216 16.738 1.00 91.81 111 MET A C 1
ATOM 884 O O . MET A 1 111 ? -0.119 -0.292 16.679 1.00 91.81 111 MET A O 1
ATOM 888 N N . THR A 1 112 ? -0.712 -2.305 17.466 1.00 92.31 112 THR A N 1
ATOM 889 C CA . THR A 1 112 ? 0.573 -2.625 18.085 1.00 92.31 112 THR A CA 1
ATOM 890 C C . THR A 1 112 ? 1.094 -3.949 17.541 1.00 92.31 112 THR A C 1
ATOM 892 O O . THR A 1 112 ? 0.346 -4.772 17.010 1.00 92.31 112 THR A O 1
ATOM 895 N N . ARG A 1 113 ? 2.404 -4.163 17.653 1.00 90.94 113 ARG A N 1
ATOM 896 C CA . ARG A 1 113 ? 3.043 -5.428 17.294 1.00 90.94 113 ARG A CA 1
ATOM 897 C C . ARG A 1 113 ? 3.807 -5.952 18.498 1.00 90.94 113 ARG A C 1
ATOM 899 O O . ARG A 1 113 ? 4.729 -5.297 18.973 1.00 90.94 113 ARG A O 1
ATOM 906 N N . GLN A 1 114 ? 3.443 -7.139 18.971 1.00 91.38 114 GLN A N 1
ATOM 907 C CA . GLN A 1 114 ? 4.074 -7.794 20.117 1.00 91.38 114 GLN A CA 1
ATOM 908 C C . GLN A 1 114 ? 4.458 -9.221 19.732 1.00 91.38 114 GLN A C 1
ATOM 910 O O . GLN A 1 114 ? 3.639 -9.959 19.198 1.00 91.38 114 GLN A O 1
ATOM 915 N N . ARG A 1 115 ? 5.720 -9.614 19.960 1.00 92.25 115 ARG A N 1
ATOM 916 C CA . ARG A 1 115 ? 6.246 -10.952 19.599 1.00 92.25 115 ARG A CA 1
ATOM 917 C C . ARG A 1 115 ? 5.906 -11.374 18.155 1.00 92.25 115 ARG A C 1
ATOM 919 O O . ARG A 1 115 ? 5.532 -12.515 17.915 1.00 92.25 115 ARG A O 1
ATOM 926 N N . TYR A 1 116 ? 6.037 -10.445 17.202 1.00 87.31 116 TYR A N 1
ATOM 927 C CA . TYR A 1 116 ? 5.712 -10.624 15.772 1.00 87.31 116 TYR A CA 1
ATOM 928 C C . TYR A 1 116 ? 4.227 -10.831 15.437 1.00 87.31 116 TYR A C 1
ATOM 930 O O . TYR A 1 116 ? 3.893 -11.071 14.279 1.00 87.31 116 TYR A O 1
ATOM 938 N N . ILE A 1 117 ? 3.339 -10.687 16.417 1.00 87.38 117 ILE A N 1
ATOM 939 C CA . ILE A 1 117 ? 1.896 -10.764 16.232 1.00 87.38 117 ILE A CA 1
ATOM 940 C C . ILE A 1 117 ? 1.346 -9.343 16.161 1.00 87.38 117 ILE A C 1
ATOM 942 O O . ILE A 1 117 ? 1.645 -8.500 17.011 1.00 87.38 117 ILE A O 1
ATOM 946 N N . ASP A 1 118 ? 0.546 -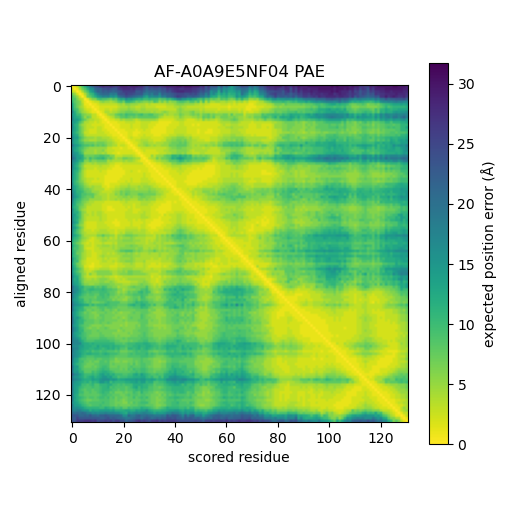9.083 15.130 1.00 91.69 118 ASP A N 1
ATOM 947 C CA . ASP A 1 118 ? -0.186 -7.827 15.002 1.00 91.69 118 ASP A CA 1
ATOM 948 C C . ASP A 1 118 ? -1.429 -7.872 15.903 1.00 91.69 118 ASP A C 1
ATOM 950 O O . ASP A 1 118 ? -2.215 -8.832 15.861 1.00 91.69 118 ASP A O 1
ATOM 954 N N . HIS A 1 119 ? -1.594 -6.824 16.708 1.00 91.56 119 HIS A N 1
ATOM 955 C CA . HIS A 1 119 ? -2.738 -6.578 17.576 1.00 91.56 119 HIS A CA 1
ATOM 956 C C . HIS A 1 119 ? -3.410 -5.278 17.148 1.00 91.56 119 HIS A C 1
ATOM 958 O O . HIS A 1 119 ? -2.800 -4.211 17.203 1.00 91.56 119 HIS A O 1
ATOM 964 N N . LEU A 1 120 ? -4.670 -5.372 16.738 1.00 92.31 120 LEU A N 1
ATOM 965 C CA . LEU A 1 120 ? -5.521 -4.213 16.513 1.00 92.31 120 LEU A CA 1
ATOM 966 C C . LEU A 1 120 ? -6.349 -3.982 17.775 1.00 92.31 120 LEU A C 1
ATOM 968 O O . LEU A 1 120 ? -7.053 -4.886 18.221 1.00 92.31 120 LEU A O 1
ATOM 972 N N . ALA A 1 121 ? -6.245 -2.789 18.342 1.00 92.88 121 ALA A N 1
ATOM 973 C CA . ALA A 1 121 ? -7.053 -2.349 19.464 1.00 92.88 121 ALA A CA 1
ATOM 974 C C . ALA A 1 121 ? -7.990 -1.228 19.014 1.00 92.88 121 ALA A C 1
ATOM 976 O O . ALA A 1 121 ? -7.726 -0.513 18.040 1.00 92.88 121 ALA A O 1
ATOM 977 N N . MET A 1 122 ? -9.104 -1.097 19.720 1.00 94.00 122 MET A N 1
ATOM 978 C CA . MET A 1 122 ? -10.098 -0.078 19.441 1.00 94.00 122 MET A CA 1
ATOM 979 C C . MET A 1 122 ? -10.713 0.414 20.738 1.00 94.00 122 MET A C 1
ATOM 981 O O . MET A 1 122 ? -11.005 -0.375 21.634 1.00 94.00 122 MET A O 1
ATOM 985 N N . GLN A 1 123 ? -10.912 1.718 20.805 1.00 96.06 123 GLN A N 1
ATOM 986 C CA . GLN A 1 123 ? -11.669 2.391 21.837 1.00 96.06 123 GLN A CA 1
ATOM 987 C C . GLN A 1 123 ? -12.911 2.991 21.193 1.00 96.06 123 GLN A C 1
ATOM 989 O O . GLN A 1 123 ? -12.825 3.622 20.139 1.00 96.06 123 GLN A O 1
ATOM 994 N N . VAL A 1 124 ? -14.054 2.783 21.833 1.00 95.69 124 VAL A N 1
ATOM 995 C CA . VAL A 1 124 ? -15.345 3.325 21.411 1.00 95.69 124 VAL A CA 1
ATOM 996 C C . VAL A 1 124 ? -15.915 4.157 22.550 1.00 95.69 124 VAL A C 1
ATOM 998 O O . VAL A 1 124 ? -15.813 3.776 23.717 1.00 95.69 124 VAL A O 1
ATOM 1001 N N . LEU A 1 125 ? -16.481 5.308 22.213 1.00 96.00 125 LEU A N 1
ATOM 1002 C CA . LEU A 1 125 ? -17.284 6.120 23.109 1.00 96.00 125 LEU A CA 1
ATOM 1003 C C . LEU A 1 125 ? -18.744 5.886 22.752 1.00 96.00 125 LEU A C 1
ATOM 1005 O O . LEU A 1 125 ? -19.132 6.037 21.592 1.00 96.00 125 LEU A O 1
ATOM 1009 N N . LEU A 1 126 ? -19.544 5.531 23.749 1.00 94.81 126 LEU A N 1
ATOM 1010 C CA . LEU A 1 126 ? -20.974 5.364 23.558 1.00 94.81 126 LEU A CA 1
ATOM 1011 C C . LEU A 1 126 ? -21.693 6.716 23.587 1.00 94.81 126 LEU A C 1
ATOM 1013 O O . LEU A 1 126 ? -21.212 7.696 24.163 1.00 94.81 126 LEU A O 1
ATOM 1017 N N . SER A 1 127 ? -22.843 6.776 22.937 1.00 92.38 127 SER A N 1
ATOM 1018 C CA . SER A 1 127 ? -23.771 7.894 22.999 1.00 92.38 127 SER A CA 1
ATOM 1019 C C . SER A 1 127 ? -24.360 7.995 24.414 1.00 92.38 127 SER A C 1
ATOM 1021 O O . SER A 1 127 ? -24.619 6.962 25.044 1.00 92.38 127 SER A O 1
ATOM 1023 N N . PRO A 1 128 ? -24.593 9.213 24.940 1.00 87.69 128 PRO A N 1
ATOM 1024 C CA . PRO A 1 128 ? -25.190 9.398 26.260 1.00 87.69 128 PRO A CA 1
ATOM 1025 C C . PRO A 1 128 ? -26.509 8.627 26.401 1.00 87.69 128 PRO A C 1
ATOM 1027 O O . PRO A 1 128 ? -27.364 8.708 25.524 1.00 87.69 128 PRO A O 1
ATOM 1030 N N . GLY A 1 129 ? -26.685 7.901 27.508 1.00 83.44 129 GLY A N 1
ATOM 1031 C CA . GLY A 1 129 ? -27.900 7.115 27.769 1.00 83.44 129 GLY A CA 1
ATOM 1032 C C . GLY A 1 129 ? -27.889 5.692 27.201 1.00 83.44 129 GLY A C 1
ATOM 1033 O O . GLY A 1 129 ? -28.862 4.971 27.396 1.00 83.44 129 GLY A O 1
ATOM 1034 N N . THR A 1 130 ? -26.795 5.276 26.560 1.00 76.00 130 THR A N 1
ATOM 1035 C CA . THR A 1 130 ? -26.547 3.874 26.196 1.00 76.00 130 THR A CA 1
ATOM 1036 C C . THR A 1 130 ? -25.911 3.128 27.375 1.00 76.00 130 THR A C 1
ATOM 1038 O O . THR A 1 130 ? -24.950 3.634 27.959 1.00 76.00 130 THR A O 1
ATOM 1041 N N . THR A 1 131 ? -26.439 1.951 27.728 1.00 61.69 131 THR A N 1
ATOM 1042 C CA . THR A 1 131 ? -25.907 1.046 28.771 1.00 61.69 131 THR A CA 1
ATOM 1043 C C . THR A 1 131 ? -25.133 -0.114 28.181 1.00 61.69 131 THR A C 1
ATOM 1045 O O . THR A 1 131 ? -25.697 -0.741 27.259 1.00 61.69 131 THR A O 1
#

Sequence (131 aa):
MSVKRGGWHLPEGGLIQIWDINTDRHLPRGETGEIVVTLFNPDYALVRFGMGDLSTPNLKPCPCGRSSARLIGWQGRVGDAVRVRGMFLHPRQLHDLMRRSDEISCWQTWMTRQRYIDHLAMQVLLSPGTT

Solvent-accessible surface area (backbone atoms only — not comparable to full-atom values): 8098 Å² total; per-residue (Å²): 134,85,79,75,82,77,44,44,74,53,72,86,73,48,54,75,46,38,24,44,88,91,47,102,42,78,54,65,92,66,48,75,18,32,39,27,35,26,36,78,40,92,92,65,64,37,74,74,40,70,69,45,34,23,29,30,59,36,82,70,86,46,95,86,71,57,83,61,53,20,31,64,48,85,74,50,59,55,75,78,57,43,77,51,82,89,40,81,47,46,62,64,61,54,51,62,54,52,70,75,38,88,52,54,68,48,74,50,73,52,76,49,75,55,9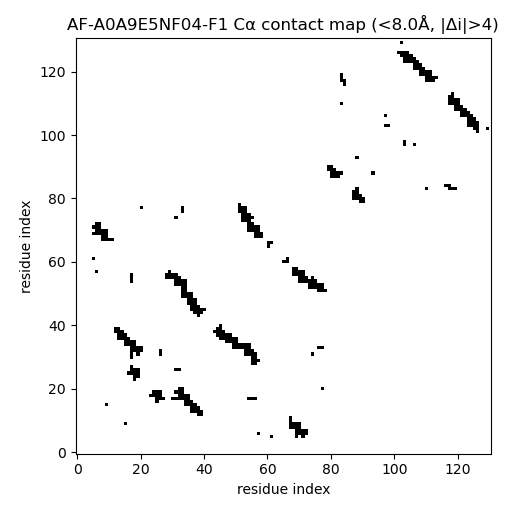6,92,40,59,42,80,50,74,51,75,40,68,32,92,92,66,131